Protein AF-A0A2G9QDV6-F1 (afdb_monomer_lite)

Radius of gyration: 44.21 Å; chains: 1; bounding box: 72×96×78 Å

Sequence (103 aa):
MLFFLQGVGRRVLERHGWMEGKGLGARGLGIPEALENEGQNPKCKRGFGYHGEKLSTFNSAPKKTKYFISTIYDKPKEEDTGDSLLRRMPSTSMKYCNVQMNN

Secondary structure (DSSP, 8-state):
----S-SHHHHHHHHTT--TTPPSSTTS-S-SSPPP--SPPTT--PPTT--S--------PPPPP------TTSS--GGGS-----PPPP-------------

pLDDT: mean 73.87, std 8.6, range [44.16, 85.81]

Organism: Aquarana catesbeiana (NCBI:txid8400)

Structure (mmCIF, N/CA/C/O backbone):
data_AF-A0A2G9QDV6-F1
#
_entry.id   AF-A0A2G9QDV6-F1
#
loop_
_atom_site.group_PDB
_atom_site.id
_atom_site.type_symbol
_atom_site.label_atom_id
_atom_site.label_alt_id
_atom_site.label_comp_id
_atom_site.label_asym_id
_atom_site.label_entity_id
_atom_site.label_seq_id
_atom_site.pdbx_PDB_ins_code
_atom_site.Cartn_x
_atom_site.Cartn_y
_atom_site.Cartn_z
_atom_site.occupancy
_atom_site.B_iso_or_equiv
_atom_site.auth_seq_id
_atom_site.auth_comp_id
_atom_site.auth_asym_id
_atom_site.auth_atom_id
_atom_site.pdbx_PDB_model_num
ATOM 1 N N . MET A 1 1 ? 24.042 6.174 -12.300 1.00 45.41 1 MET A N 1
ATOM 2 C CA . MET A 1 1 ? 25.202 5.249 -12.345 1.00 45.41 1 MET A CA 1
ATOM 3 C C . MET A 1 1 ? 24.674 3.913 -12.874 1.00 45.41 1 MET A C 1
ATOM 5 O O . MET A 1 1 ? 23.922 3.285 -12.155 1.00 45.41 1 MET A O 1
ATOM 9 N N . LEU A 1 2 ? 24.839 3.475 -14.126 1.00 44.16 2 LEU A N 1
ATOM 10 C CA . LEU A 1 2 ? 25.882 3.664 -15.139 1.00 44.16 2 LEU A CA 1
ATOM 11 C C . LEU A 1 2 ? 25.244 3.723 -16.550 1.00 44.16 2 LEU A C 1
ATOM 13 O O . LEU A 1 2 ? 24.764 2.710 -17.041 1.00 44.16 2 LEU A O 1
ATOM 17 N N . PHE A 1 3 ? 25.317 4.869 -17.225 1.00 47.50 3 PHE A N 1
ATOM 18 C CA . PHE A 1 3 ? 25.393 4.926 -18.693 1.00 47.50 3 PHE A CA 1
ATOM 19 C C . PHE A 1 3 ? 26.764 5.510 -19.050 1.00 47.50 3 PHE A C 1
ATOM 21 O O . PHE A 1 3 ? 26.886 6.530 -19.712 1.00 47.50 3 PHE A O 1
ATOM 28 N N . PHE A 1 4 ? 27.832 4.894 -18.538 1.00 49.47 4 PHE A N 1
ATOM 29 C CA . PHE A 1 4 ? 29.168 5.172 -19.059 1.00 49.47 4 PHE A CA 1
ATOM 30 C C . PHE A 1 4 ? 29.303 4.398 -20.374 1.00 49.47 4 PHE A C 1
ATOM 32 O O . PHE A 1 4 ? 29.452 3.175 -20.393 1.00 49.47 4 PHE A O 1
ATOM 39 N N . LEU A 1 5 ? 29.135 5.136 -21.474 1.00 58.62 5 LEU A N 1
ATOM 40 C CA . LEU A 1 5 ? 29.092 4.717 -22.877 1.00 58.62 5 LEU A CA 1
ATOM 41 C C . LEU A 1 5 ? 30.435 4.169 -23.401 1.00 58.62 5 LEU A C 1
ATOM 43 O O . LEU A 1 5 ? 30.979 4.649 -24.392 1.00 58.62 5 LEU A O 1
ATOM 47 N N . GLN A 1 6 ? 30.951 3.111 -22.776 1.00 57.94 6 GLN A N 1
ATOM 48 C CA . GLN A 1 6 ? 32.135 2.388 -23.257 1.00 57.94 6 GLN A CA 1
ATOM 49 C C . GLN A 1 6 ? 31.994 0.866 -23.090 1.00 57.94 6 GLN A C 1
ATOM 51 O O . GLN A 1 6 ? 32.963 0.146 -22.880 1.00 57.94 6 GLN A O 1
ATOM 56 N N . GLY A 1 7 ? 30.758 0.362 -23.155 1.00 68.31 7 GLY A N 1
ATOM 57 C CA . GLY A 1 7 ? 30.433 -1.056 -22.977 1.00 68.31 7 GLY A CA 1
ATOM 58 C C . GLY A 1 7 ? 29.776 -1.698 -24.201 1.00 68.31 7 GLY A C 1
ATOM 59 O O . GLY A 1 7 ? 29.363 -1.022 -25.143 1.00 68.31 7 GLY A O 1
ATOM 60 N N . VAL A 1 8 ? 29.632 -3.028 -24.154 1.00 75.25 8 VAL A N 1
ATOM 61 C CA . VAL A 1 8 ? 28.990 -3.870 -25.188 1.00 75.25 8 VAL A CA 1
ATOM 62 C C . VAL A 1 8 ? 27.617 -3.333 -25.613 1.00 75.25 8 VAL A C 1
ATOM 64 O O . VAL A 1 8 ? 27.291 -3.379 -26.796 1.00 75.25 8 VAL A O 1
ATOM 67 N N . GLY A 1 9 ? 26.849 -2.760 -24.680 1.00 79.31 9 GLY A N 1
ATOM 68 C CA . GLY A 1 9 ? 25.527 -2.192 -24.959 1.00 79.31 9 GLY A CA 1
ATOM 69 C C . GLY A 1 9 ? 25.535 -1.112 -26.046 1.00 79.31 9 GLY A C 1
ATOM 70 O O . GLY A 1 9 ? 24.693 -1.151 -26.937 1.00 79.31 9 GLY A O 1
ATOM 71 N N . ARG A 1 10 ? 26.534 -0.214 -26.049 1.00 79.81 10 ARG A N 1
ATOM 72 C CA . ARG A 1 10 ? 26.674 0.824 -27.087 1.00 79.81 10 ARG A CA 1
ATOM 73 C C . ARG A 1 10 ? 26.899 0.203 -28.467 1.00 79.81 10 ARG A C 1
ATOM 75 O O . ARG A 1 10 ? 26.202 0.543 -29.414 1.00 79.81 10 ARG A O 1
ATOM 82 N N . ARG A 1 11 ? 27.814 -0.769 -28.560 1.00 82.75 11 ARG A N 1
ATOM 83 C CA . ARG A 1 11 ? 28.133 -1.463 -29.823 1.00 82.75 11 ARG A CA 1
ATOM 84 C C . ARG A 1 11 ? 26.935 -2.231 -30.382 1.00 82.75 11 ARG A C 1
ATOM 86 O O . ARG A 1 11 ? 26.775 -2.314 -31.594 1.00 82.75 11 ARG A O 1
ATOM 93 N N . VAL A 1 12 ? 26.111 -2.821 -29.515 1.00 85.81 12 VAL A N 1
ATOM 94 C CA . VAL A 1 12 ? 24.886 -3.523 -29.932 1.00 85.81 12 VAL A CA 1
ATOM 95 C C . VAL A 1 12 ? 23.851 -2.533 -30.466 1.00 85.81 12 VAL A C 1
ATOM 97 O O . VAL A 1 12 ? 23.261 -2.787 -31.512 1.00 85.81 12 VAL A O 1
ATOM 100 N N . LEU A 1 13 ? 23.674 -1.391 -29.800 1.00 84.12 13 LEU A N 1
ATOM 101 C CA . LEU A 1 13 ? 22.757 -0.344 -30.253 1.00 84.12 13 LEU A CA 1
ATOM 102 C C . LEU A 1 13 ? 23.179 0.232 -31.613 1.00 84.12 13 LEU A C 1
ATOM 104 O O . LEU A 1 13 ? 22.354 0.303 -32.523 1.00 84.12 13 LEU A O 1
ATOM 108 N N . GLU A 1 14 ? 24.463 0.550 -31.789 1.00 85.50 14 GLU A N 1
ATOM 109 C CA . GLU A 1 14 ? 25.010 1.043 -33.063 1.00 85.50 14 GLU A CA 1
ATOM 110 C C . GLU A 1 14 ? 24.813 0.035 -34.209 1.00 85.50 14 GLU A C 1
ATOM 112 O O . GLU A 1 14 ? 24.412 0.414 -35.308 1.00 85.50 14 GLU A O 1
ATOM 117 N N . ARG A 1 15 ? 24.995 -1.271 -33.951 1.00 85.75 15 ARG A N 1
ATOM 118 C CA . ARG A 1 15 ? 24.716 -2.331 -34.942 1.00 85.75 15 ARG A CA 1
ATOM 119 C C . ARG A 1 15 ? 23.253 -2.385 -35.379 1.00 85.75 15 ARG A C 1
ATOM 121 O O . ARG A 1 15 ? 22.981 -2.754 -36.516 1.00 85.75 15 ARG A O 1
ATOM 128 N N . HIS A 1 16 ? 22.324 -2.023 -34.499 1.00 85.38 16 HIS A N 1
ATOM 129 C CA . HIS A 1 16 ? 20.896 -1.938 -34.808 1.00 85.38 16 HIS A CA 1
ATOM 130 C C . HIS A 1 16 ? 20.473 -0.565 -35.362 1.00 85.38 16 HIS A C 1
ATOM 132 O O . HIS A 1 16 ? 19.281 -0.279 -35.450 1.00 85.38 16 HIS A O 1
ATOM 138 N N . GLY A 1 17 ? 21.432 0.273 -35.774 1.00 84.38 17 GLY A N 1
ATOM 139 C CA . GLY A 1 17 ? 21.170 1.549 -36.441 1.00 84.38 17 GLY A CA 1
ATOM 140 C C . GLY A 1 17 ? 20.872 2.710 -35.493 1.00 84.38 17 GLY A C 1
ATOM 141 O O . GLY A 1 17 ? 20.421 3.766 -35.941 1.00 84.38 17 GLY A O 1
ATOM 142 N N . TRP A 1 18 ? 21.112 2.544 -34.191 1.00 84.56 18 TRP A N 1
ATOM 143 C CA . TRP A 1 18 ? 21.047 3.655 -33.247 1.00 84.56 18 TRP A CA 1
ATOM 144 C C . TRP A 1 18 ? 22.297 4.536 -33.367 1.00 84.56 18 TRP A C 1
ATOM 146 O O . TRP A 1 18 ? 23.410 4.034 -33.506 1.00 84.56 18 TRP A O 1
ATOM 156 N N . MET A 1 19 ? 22.118 5.854 -33.302 1.00 81.06 19 MET A N 1
ATOM 157 C CA . MET A 1 19 ? 23.207 6.831 -33.370 1.00 81.06 19 MET A CA 1
ATOM 158 C C . MET A 1 19 ? 23.204 7.702 -32.118 1.00 81.06 19 MET A C 1
ATOM 160 O O . MET A 1 19 ? 22.141 8.045 -31.598 1.00 81.06 19 MET A O 1
ATOM 164 N N . GLU A 1 20 ? 24.396 8.087 -31.667 1.00 74.19 20 GLU A N 1
ATOM 165 C CA . GLU A 1 20 ? 24.574 8.942 -30.494 1.00 74.19 20 GLU A CA 1
ATOM 166 C C . GLU A 1 20 ? 23.823 10.274 -30.668 1.00 74.19 20 GLU A C 1
ATOM 168 O O . GLU A 1 20 ? 23.850 10.889 -31.735 1.00 74.19 20 GLU A O 1
ATOM 173 N N . GLY A 1 21 ? 23.082 10.683 -29.636 1.00 75.75 21 GLY A N 1
ATOM 174 C CA . GLY A 1 21 ? 22.238 11.883 -29.659 1.00 75.75 21 GLY A CA 1
ATOM 175 C C . GLY A 1 21 ? 20.846 11.709 -30.286 1.00 75.75 21 GLY A C 1
ATOM 176 O O . GLY A 1 21 ? 20.032 12.624 -30.172 1.00 75.75 21 GLY A O 1
ATOM 177 N N . LYS A 1 22 ? 20.518 10.559 -30.899 1.00 78.44 22 LYS A N 1
ATOM 178 C CA . LYS A 1 22 ? 19.146 10.261 -31.352 1.00 78.44 22 LYS A CA 1
ATOM 179 C C . LYS A 1 22 ? 18.369 9.445 -30.322 1.00 78.44 22 LYS A C 1
ATOM 181 O O . LYS A 1 22 ? 18.857 8.451 -29.787 1.00 78.44 22 LYS A O 1
ATOM 186 N N . GLY A 1 23 ? 17.116 9.830 -30.099 1.00 78.62 23 GLY A N 1
ATOM 187 C CA . GLY A 1 23 ? 16.165 9.041 -29.328 1.00 78.62 23 GLY A CA 1
ATOM 188 C C . GLY A 1 23 ? 15.831 7.708 -29.996 1.00 78.62 23 GLY A C 1
ATOM 189 O O . GLY A 1 23 ? 15.936 7.559 -31.214 1.00 78.62 23 GLY A O 1
ATOM 190 N N . LEU A 1 24 ? 15.386 6.732 -29.207 1.00 79.81 24 LEU A N 1
ATOM 191 C CA . LEU A 1 24 ? 14.851 5.471 -29.730 1.00 79.81 24 LEU A CA 1
ATOM 192 C C . LEU A 1 24 ? 13.431 5.658 -30.308 1.00 79.81 24 LEU A C 1
ATOM 194 O O . LEU A 1 24 ? 12.715 6.597 -29.955 1.00 79.81 24 LEU A O 1
ATOM 198 N N . GLY A 1 25 ? 13.014 4.741 -31.187 1.00 79.62 25 GLY A N 1
ATOM 199 C CA . GLY A 1 25 ? 11.678 4.708 -31.798 1.00 79.62 25 GLY A CA 1
ATOM 200 C C . GLY A 1 25 ? 11.649 5.120 -33.275 1.00 79.62 25 GLY A C 1
ATOM 201 O O . GLY A 1 25 ? 12.596 5.699 -33.798 1.00 79.62 25 GLY A O 1
ATOM 202 N N . ALA A 1 26 ? 10.534 4.837 -33.956 1.00 73.88 26 ALA A N 1
ATOM 203 C CA . ALA A 1 26 ? 10.417 4.949 -35.418 1.00 73.88 26 ALA A CA 1
ATOM 204 C C . ALA A 1 26 ? 10.699 6.354 -35.988 1.00 73.88 26 ALA A C 1
ATOM 206 O O . ALA A 1 26 ? 11.123 6.481 -37.132 1.00 73.88 26 ALA A O 1
ATOM 207 N N . ARG A 1 27 ? 10.467 7.412 -35.200 1.00 77.62 27 ARG A N 1
ATOM 208 C CA . ARG A 1 27 ? 10.726 8.813 -35.585 1.00 77.62 27 ARG A CA 1
ATOM 209 C C . ARG A 1 27 ? 11.921 9.439 -34.858 1.00 77.62 27 ARG A C 1
ATOM 211 O O . ARG A 1 27 ? 12.174 10.622 -35.036 1.00 77.62 27 ARG A O 1
ATOM 218 N N . GLY A 1 28 ? 12.623 8.678 -34.015 1.00 70.44 28 GLY A N 1
ATOM 219 C CA . GLY A 1 28 ? 13.731 9.192 -33.203 1.00 70.44 28 GLY A CA 1
ATOM 220 C C . GLY A 1 28 ? 13.332 10.241 -32.155 1.00 70.44 28 GLY A C 1
ATOM 221 O O . GLY A 1 28 ? 14.185 11.002 -31.713 1.00 70.44 28 GLY A O 1
ATOM 222 N N . LEU A 1 29 ? 12.047 10.294 -31.776 1.00 77.81 29 LEU A N 1
ATOM 223 C CA . LEU A 1 29 ? 11.476 11.267 -30.829 1.00 77.81 29 LEU A CA 1
ATOM 224 C C . LEU A 1 29 ? 11.599 10.836 -29.355 1.00 77.81 29 LEU A C 1
ATOM 226 O O . LEU A 1 29 ? 11.073 11.513 -28.476 1.00 77.81 29 LEU A O 1
ATOM 230 N N . GLY A 1 30 ? 12.225 9.690 -29.072 1.00 79.44 30 GLY A N 1
ATOM 231 C CA . GLY A 1 30 ? 12.492 9.263 -27.699 1.00 79.44 30 GLY A CA 1
ATOM 232 C C . GLY A 1 30 ? 13.469 10.201 -26.986 1.00 79.44 30 GLY A C 1
ATOM 233 O O . GLY A 1 30 ? 14.234 10.919 -27.625 1.00 79.44 30 GLY A O 1
ATOM 234 N N . ILE A 1 31 ? 13.472 10.173 -25.655 1.00 78.38 31 ILE A N 1
ATOM 235 C CA . ILE A 1 31 ? 14.409 10.962 -24.846 1.00 78.38 31 ILE A CA 1
ATOM 236 C C . ILE A 1 31 ? 15.822 10.374 -25.056 1.00 78.38 31 ILE A C 1
ATOM 238 O O . ILE A 1 31 ? 16.013 9.185 -24.787 1.00 78.38 31 ILE A O 1
ATOM 242 N N . PRO A 1 32 ? 16.789 11.144 -25.595 1.00 74.50 32 PRO A N 1
ATOM 243 C CA . PRO A 1 32 ? 18.133 10.641 -25.894 1.00 74.50 32 PRO A CA 1
ATOM 244 C C . PRO A 1 32 ? 19.020 10.556 -24.646 1.00 74.50 32 PRO A C 1
ATOM 246 O O . PRO A 1 32 ? 20.002 9.817 -24.633 1.00 74.50 32 PRO A O 1
ATOM 249 N N . GLU A 1 33 ? 18.672 11.308 -23.606 1.00 77.00 33 GLU A N 1
ATOM 250 C CA . GLU A 1 33 ? 19.379 11.350 -22.335 1.00 77.00 33 GLU A CA 1
ATOM 251 C C . GLU A 1 33 ? 18.676 10.467 -21.301 1.00 77.00 33 GLU A C 1
ATOM 253 O O . GLU A 1 33 ? 17.447 10.386 -21.246 1.00 77.00 33 GLU A O 1
ATOM 258 N N . ALA A 1 34 ? 19.456 9.769 -20.480 1.00 72.81 34 ALA A N 1
ATOM 259 C CA . ALA A 1 34 ? 18.887 9.018 -19.374 1.00 72.81 34 ALA A CA 1
ATOM 260 C C . ALA A 1 34 ? 18.261 10.002 -18.379 1.00 72.81 34 ALA A C 1
ATOM 262 O O . ALA A 1 34 ? 18.934 10.935 -17.947 1.00 72.81 34 ALA A O 1
ATOM 263 N N . LEU A 1 35 ? 17.003 9.773 -17.986 1.00 81.31 35 LEU A N 1
ATOM 264 C CA . LEU A 1 35 ? 16.422 10.545 -16.893 1.00 81.31 35 LEU A CA 1
ATOM 265 C C . LEU A 1 35 ? 17.300 10.401 -15.650 1.00 81.31 35 LEU A C 1
ATOM 267 O O . LEU A 1 35 ? 17.786 9.308 -15.326 1.00 81.31 35 LEU A O 1
ATOM 271 N N . GLU A 1 36 ? 17.476 11.515 -14.950 1.00 74.56 36 GLU A N 1
ATOM 272 C CA . GLU A 1 36 ? 18.146 11.514 -13.665 1.00 74.56 36 GLU A CA 1
ATOM 273 C C . GLU A 1 36 ? 17.400 10.597 -12.692 1.00 74.56 36 GLU A C 1
ATOM 275 O O . GLU A 1 36 ? 16.190 10.370 -12.786 1.00 74.56 36 GLU A O 1
ATOM 280 N N . ASN A 1 37 ? 18.147 9.991 -11.770 1.00 69.81 37 ASN A N 1
ATOM 281 C CA . ASN A 1 37 ? 17.572 9.080 -10.794 1.00 69.81 37 ASN A CA 1
ATOM 282 C C . ASN A 1 37 ? 16.800 9.887 -9.739 1.00 69.81 37 ASN A C 1
ATOM 284 O O . ASN A 1 37 ? 17.294 10.114 -8.642 1.00 69.81 37 ASN A O 1
ATOM 288 N N . GLU A 1 38 ? 15.575 10.291 -10.068 1.00 69.81 38 GLU A N 1
ATOM 289 C CA . GLU A 1 38 ? 14.611 10.840 -9.103 1.00 69.81 38 GLU A CA 1
ATOM 290 C C . GLU A 1 38 ? 13.932 9.735 -8.271 1.00 69.81 38 GLU A C 1
ATOM 292 O O . GLU A 1 38 ? 12.992 9.967 -7.510 1.00 69.81 38 GLU A O 1
ATOM 297 N N . GLY A 1 39 ? 14.401 8.494 -8.417 1.00 72.50 39 GLY A N 1
ATOM 298 C CA . GLY A 1 39 ? 13.895 7.347 -7.689 1.00 72.50 39 GLY A CA 1
ATOM 299 C C . GLY A 1 39 ? 14.273 7.395 -6.212 1.00 72.50 39 GLY A C 1
ATOM 300 O O . GLY A 1 39 ? 15.372 7.783 -5.815 1.00 72.50 39 GLY A O 1
ATOM 301 N N . GLN A 1 40 ? 13.366 6.918 -5.365 1.00 75.56 40 GLN A N 1
ATOM 302 C CA . GLN A 1 40 ? 13.675 6.716 -3.960 1.00 75.56 40 GLN A CA 1
ATOM 303 C C . GLN A 1 40 ? 14.697 5.581 -3.801 1.00 75.56 40 GLN A C 1
ATOM 305 O O . GLN A 1 40 ? 14.480 4.460 -4.262 1.00 75.56 40 GLN A O 1
ATOM 310 N N . ASN A 1 41 ? 15.809 5.857 -3.113 1.00 76.38 41 ASN A N 1
ATOM 311 C CA . ASN A 1 41 ? 16.822 4.847 -2.811 1.00 76.38 41 ASN A CA 1
ATOM 312 C C . ASN A 1 41 ? 16.178 3.662 -2.055 1.00 76.38 41 ASN A C 1
ATOM 314 O O . ASN A 1 41 ? 15.436 3.912 -1.105 1.00 76.38 41 ASN A O 1
ATOM 318 N N . PRO A 1 42 ? 16.492 2.391 -2.376 1.00 74.69 42 PRO A N 1
ATOM 319 C CA . PRO A 1 42 ? 15.954 1.226 -1.662 1.00 74.69 42 PRO A CA 1
ATOM 320 C C . PRO A 1 42 ? 16.164 1.250 -0.138 1.00 74.69 42 PRO A C 1
ATOM 322 O O . PRO A 1 42 ? 15.412 0.632 0.612 1.00 74.69 42 PRO A O 1
ATOM 325 N N . LYS A 1 43 ? 17.190 1.966 0.342 1.00 77.12 43 LYS A N 1
ATOM 326 C CA . LYS A 1 43 ? 17.456 2.158 1.777 1.00 77.12 43 LYS A CA 1
ATOM 327 C C . LYS A 1 43 ? 16.609 3.268 2.406 1.00 77.12 43 LYS A C 1
ATOM 329 O O . LYS A 1 43 ? 16.461 3.310 3.626 1.00 77.12 43 LYS A O 1
ATOM 334 N N . CYS A 1 44 ? 16.038 4.160 1.603 1.00 74.62 44 CYS A N 1
ATOM 335 C CA . CYS A 1 44 ? 15.075 5.144 2.066 1.00 74.62 44 CYS A CA 1
ATOM 336 C C . CYS A 1 44 ? 13.714 4.455 2.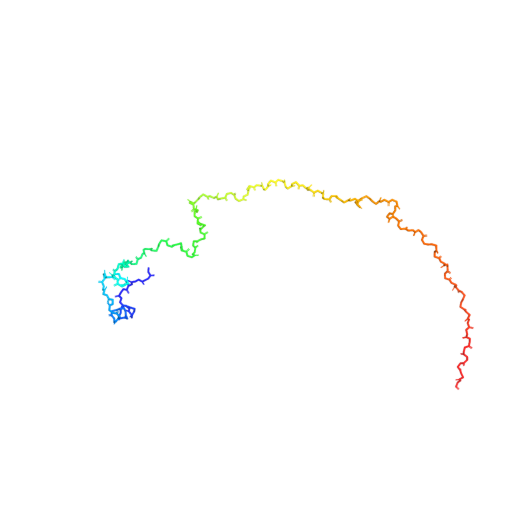203 1.00 74.62 44 CYS A C 1
ATOM 338 O O . CYS A 1 44 ? 13.107 4.072 1.213 1.00 74.62 44 CYS A O 1
ATOM 340 N N . LYS A 1 45 ? 13.210 4.325 3.434 1.00 74.81 45 LYS A N 1
ATOM 341 C CA . LYS A 1 45 ? 11.847 3.838 3.737 1.00 74.81 45 LYS A CA 1
ATOM 342 C C . LYS A 1 45 ? 10.830 4.981 3.835 1.00 74.81 45 LYS A C 1
ATOM 344 O O . LYS A 1 45 ? 9.866 4.906 4.590 1.00 74.81 45 LYS 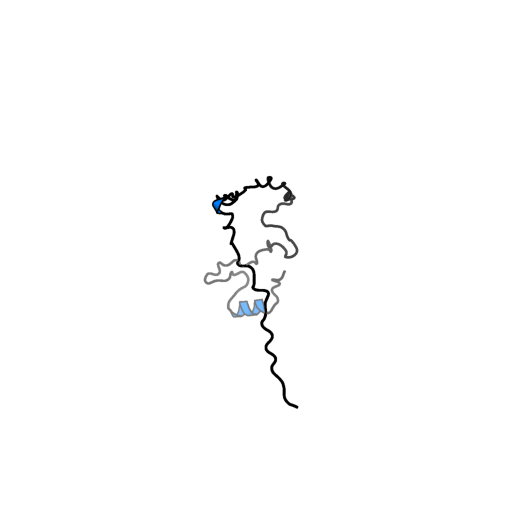A O 1
ATOM 349 N N . ARG A 1 46 ? 11.102 6.088 3.144 1.00 77.44 46 ARG A N 1
ATOM 350 C CA . ARG A 1 46 ? 10.234 7.262 3.146 1.00 77.44 46 ARG A CA 1
ATOM 351 C C . ARG A 1 46 ? 8.914 6.882 2.467 1.00 77.44 46 ARG A C 1
ATOM 353 O O . ARG A 1 46 ? 8.925 6.284 1.400 1.00 77.44 46 ARG A O 1
ATOM 360 N N . GLY A 1 47 ? 7.777 7.153 3.096 1.00 71.69 47 GLY A N 1
ATOM 361 C CA . GLY A 1 47 ? 6.496 6.998 2.407 1.00 71.69 47 GLY A CA 1
ATOM 362 C C . GLY A 1 47 ? 6.384 8.017 1.271 1.00 71.69 47 GLY A C 1
ATOM 363 O O . GLY A 1 47 ? 6.951 9.109 1.368 1.00 71.69 47 GLY A O 1
ATOM 364 N N . PHE A 1 48 ? 5.641 7.686 0.215 1.00 69.56 48 PHE A N 1
ATOM 365 C CA . PHE A 1 48 ? 5.253 8.677 -0.789 1.00 69.56 48 PHE A CA 1
ATOM 366 C C . PHE A 1 48 ? 4.526 9.846 -0.096 1.00 69.56 48 PHE A C 1
ATOM 368 O O . PHE A 1 48 ? 3.662 9.611 0.748 1.00 69.56 48 PHE A O 1
ATOM 375 N N . GLY A 1 49 ? 4.913 11.092 -0.391 1.00 71.81 49 GLY A N 1
ATOM 376 C CA . GLY A 1 49 ? 4.337 12.289 0.243 1.00 71.81 49 GLY A CA 1
ATOM 377 C C . GLY A 1 49 ? 4.827 12.608 1.667 1.00 71.81 49 GLY A C 1
ATOM 378 O O . GLY A 1 49 ? 4.297 13.512 2.304 1.00 71.81 49 GLY A O 1
ATOM 379 N N . TYR A 1 50 ? 5.835 11.904 2.200 1.00 75.12 50 TYR A N 1
ATOM 380 C CA . TYR A 1 50 ? 6.425 12.257 3.498 1.00 75.12 50 TYR A CA 1
ATOM 381 C C . TYR A 1 50 ? 7.455 13.387 3.352 1.00 75.12 50 TYR A C 1
ATOM 383 O O . TYR A 1 50 ? 8.544 13.181 2.814 1.00 75.12 50 TYR A O 1
ATOM 391 N N . HIS A 1 51 ? 7.142 14.564 3.894 1.00 76.25 51 HIS A N 1
ATOM 392 C CA . HIS A 1 51 ? 7.990 15.763 3.816 1.00 76.25 51 HIS A CA 1
ATOM 393 C C . HIS A 1 51 ? 8.853 16.016 5.066 1.00 76.25 51 HIS A C 1
ATOM 395 O O . HIS A 1 51 ? 9.443 17.083 5.198 1.00 76.25 51 HIS A O 1
ATOM 401 N N . GLY A 1 52 ? 8.971 15.042 5.976 1.00 74.81 52 GLY A N 1
ATOM 402 C CA . GLY A 1 52 ? 9.791 15.177 7.190 1.00 74.81 52 GLY A CA 1
ATOM 403 C C . GLY A 1 52 ? 9.005 15.432 8.475 1.00 74.81 52 GLY A C 1
ATOM 404 O O . GLY A 1 52 ? 9.597 15.400 9.550 1.00 74.81 52 GLY A O 1
ATOM 405 N N . GLU A 1 53 ? 7.689 15.619 8.396 1.00 76.38 53 GLU A N 1
ATOM 406 C CA . GLU A 1 53 ? 6.839 15.750 9.577 1.00 76.38 53 GLU A CA 1
ATOM 407 C C . GLU A 1 53 ? 6.511 14.373 10.168 1.00 76.38 53 GLU A C 1
ATOM 409 O O . GLU A 1 53 ? 6.009 13.484 9.479 1.00 76.38 53 GLU A O 1
ATOM 414 N N . LYS A 1 54 ? 6.797 14.181 11.460 1.00 72.56 54 LYS A N 1
ATOM 415 C CA . LYS A 1 54 ? 6.508 12.929 12.163 1.00 72.56 54 LYS A CA 1
ATOM 416 C C . LYS A 1 54 ? 4.994 12.712 12.215 1.00 72.56 54 LYS A C 1
ATOM 418 O O . LYS A 1 54 ? 4.304 13.356 12.998 1.00 72.56 54 LYS A O 1
ATOM 423 N N . LEU A 1 55 ? 4.494 11.754 11.435 1.00 70.12 55 LEU A N 1
ATOM 424 C CA . LEU A 1 55 ? 3.102 11.313 11.510 1.00 70.12 55 LEU A CA 1
ATOM 425 C C . LEU A 1 55 ? 2.818 10.791 12.927 1.00 70.12 55 LEU A C 1
ATOM 427 O O . LEU A 1 55 ? 3.375 9.774 13.349 1.00 70.12 55 LEU A O 1
ATOM 431 N N . SER A 1 56 ? 1.972 11.499 13.677 1.00 73.00 56 SER A N 1
ATOM 432 C CA . SER A 1 56 ? 1.470 11.027 14.968 1.00 73.00 56 SER A CA 1
ATOM 433 C C . SER A 1 56 ? 0.533 9.843 14.730 1.00 73.00 56 SER A C 1
ATOM 435 O O . SER A 1 56 ? -0.654 10.003 14.460 1.00 73.00 56 SER A O 1
ATOM 437 N N . THR A 1 57 ? 1.074 8.628 14.801 1.00 66.44 57 THR A N 1
ATOM 438 C CA . THR A 1 57 ? 0.292 7.385 14.707 1.00 66.44 57 THR A CA 1
ATOM 439 C C . THR A 1 57 ? -0.500 7.089 15.982 1.00 66.44 57 THR A C 1
ATOM 441 O O . THR A 1 57 ? -1.384 6.238 15.969 1.00 66.44 57 THR A O 1
ATOM 444 N N . PHE A 1 58 ? -0.211 7.797 17.079 1.00 67.06 58 PHE A N 1
ATOM 445 C CA . PHE A 1 58 ? -0.793 7.577 18.405 1.00 67.06 58 PHE A CA 1
ATOM 446 C C . PHE A 1 58 ? -1.931 8.542 18.733 1.00 67.06 58 PHE A C 1
ATOM 448 O O . PHE A 1 58 ? -2.109 8.932 19.888 1.00 67.06 58 PHE A O 1
ATOM 455 N N . ASN A 1 59 ? -2.749 8.907 17.748 1.00 65.88 59 ASN A N 1
ATOM 456 C CA . ASN A 1 59 ? -4.072 9.404 18.093 1.00 65.88 59 ASN A CA 1
ATOM 457 C C . ASN A 1 59 ? -4.798 8.232 18.759 1.00 65.88 59 ASN A C 1
ATOM 459 O O . ASN A 1 59 ? -5.085 7.235 18.096 1.00 65.88 59 ASN A O 1
ATOM 463 N N . SER A 1 60 ? -4.999 8.313 20.082 1.00 67.06 60 SER A N 1
ATOM 464 C CA . SER A 1 60 ? -5.776 7.332 20.842 1.00 67.06 60 SER A CA 1
ATOM 465 C C . SER A 1 60 ? -7.030 7.028 20.041 1.00 67.06 60 SER A C 1
ATOM 467 O O . SER A 1 60 ? -7.852 7.923 19.836 1.00 67.06 60 SER A O 1
ATOM 469 N N . ALA A 1 61 ? -7.154 5.786 19.565 1.00 70.62 61 ALA A N 1
ATOM 470 C CA . ALA A 1 61 ? -8.338 5.370 18.839 1.00 70.62 61 ALA A CA 1
ATOM 471 C C .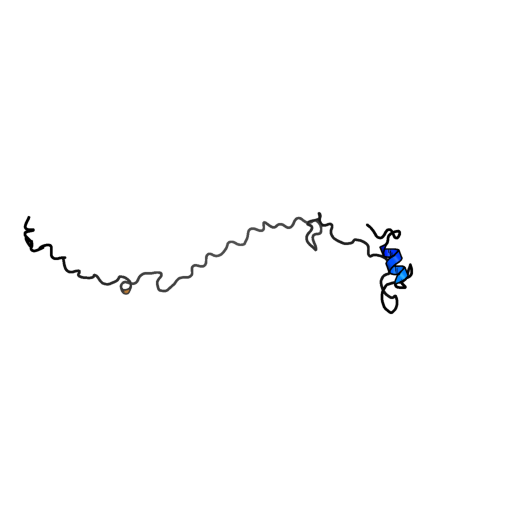 ALA A 1 61 ? -9.569 5.772 19.671 1.00 70.62 61 ALA A C 1
ATOM 473 O O . ALA A 1 61 ? -9.537 5.625 20.903 1.00 70.62 61 ALA A O 1
ATOM 474 N N . PRO A 1 62 ? -10.627 6.319 19.046 1.00 74.00 62 PRO A N 1
ATOM 475 C CA . PRO A 1 62 ? -11.839 6.646 19.776 1.00 74.00 62 PRO A CA 1
ATOM 476 C C . PRO A 1 62 ? -12.293 5.398 20.536 1.00 74.00 62 PRO A C 1
ATOM 478 O O . PRO A 1 62 ? -12.230 4.283 20.006 1.00 74.00 62 PRO A O 1
ATOM 481 N N . LYS A 1 63 ? -12.680 5.573 21.808 1.00 75.88 63 LYS A N 1
ATOM 482 C CA . LYS A 1 63 ? -13.116 4.467 22.668 1.00 75.88 63 LYS A CA 1
ATOM 483 C C . LYS A 1 63 ? -14.179 3.671 21.914 1.00 75.88 63 LYS A C 1
ATOM 485 O O . LYS A 1 63 ? -15.232 4.215 21.590 1.00 75.88 63 LYS A O 1
ATOM 490 N N . LYS A 1 64 ? -13.889 2.401 21.614 1.00 75.25 64 LYS A N 1
ATOM 491 C CA . LYS A 1 64 ? -14.844 1.522 20.936 1.00 75.25 64 LYS A CA 1
ATOM 492 C C . LYS A 1 64 ? -16.087 1.420 21.816 1.00 75.25 64 LYS A C 1
ATOM 494 O O . LYS A 1 64 ? -16.000 0.975 22.961 1.00 75.25 64 LYS A O 1
ATOM 499 N N . THR A 1 65 ? -17.226 1.848 21.293 1.00 77.38 65 THR A N 1
ATOM 500 C CA . THR A 1 65 ? -18.532 1.605 21.899 1.00 77.38 65 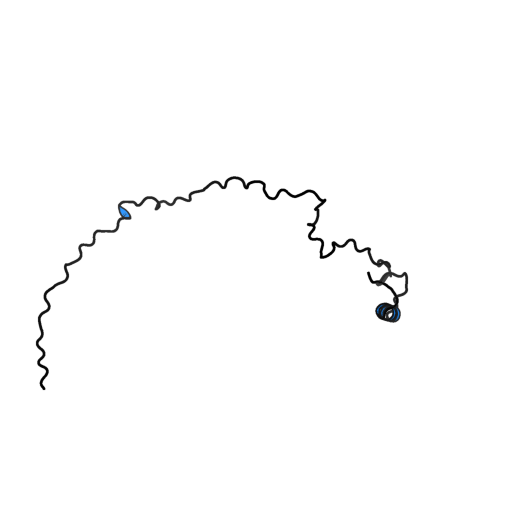THR A CA 1
ATOM 501 C C . THR A 1 65 ? -18.740 0.093 21.970 1.00 77.38 65 THR A C 1
ATOM 503 O O . THR A 1 65 ? -18.647 -0.618 20.969 1.00 77.38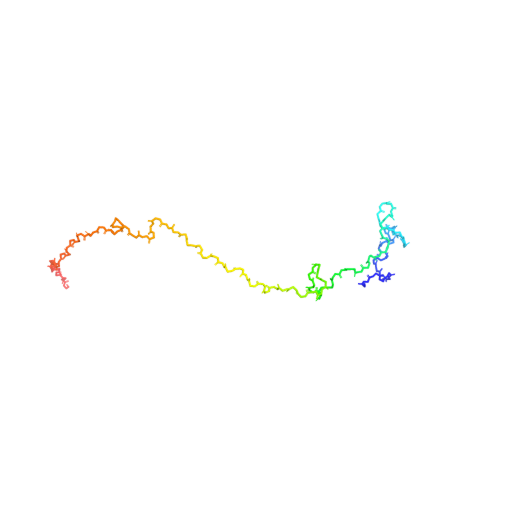 65 THR A O 1
ATOM 506 N N . LYS A 1 66 ? -18.940 -0.433 23.181 1.00 79.81 66 LYS A N 1
ATOM 507 C CA . LYS A 1 66 ? -19.206 -1.857 23.388 1.00 79.81 66 LYS A CA 1
ATOM 508 C C . LYS A 1 66 ? -20.667 -2.117 23.029 1.00 79.81 66 LYS A C 1
ATOM 510 O O . LYS A 1 66 ? -21.545 -1.933 23.865 1.00 79.81 66 LYS A O 1
ATOM 515 N N . TYR A 1 67 ? -20.929 -2.496 21.783 1.00 79.12 67 TYR A N 1
ATOM 516 C CA . TYR A 1 67 ? -22.253 -2.956 21.372 1.00 79.12 67 TYR A CA 1
ATOM 517 C C . TYR A 1 67 ? -22.465 -4.382 21.883 1.00 79.12 67 TYR A C 1
ATOM 519 O O . TYR A 1 67 ? -21.666 -5.273 21.596 1.00 79.12 67 TYR A O 1
ATOM 527 N N . PHE A 1 68 ? -23.520 -4.586 22.670 1.00 81.50 68 PHE A N 1
ATOM 528 C CA . PHE A 1 68 ? -23.964 -5.910 23.091 1.00 81.50 68 PHE A CA 1
ATOM 529 C C . PHE A 1 68 ? -25.108 -6.332 22.168 1.00 81.50 68 PHE A C 1
ATOM 531 O O . PHE A 1 68 ? -26.163 -5.699 22.161 1.00 81.50 68 PHE A O 1
ATOM 538 N N . ILE A 1 69 ? -24.873 -7.352 21.345 1.00 82.44 69 ILE A N 1
ATOM 539 C CA . ILE A 1 69 ? -25.924 -7.955 20.525 1.00 82.44 69 ILE A CA 1
ATOM 540 C C . ILE A 1 69 ? -26.691 -8.883 21.457 1.00 82.44 69 ILE A C 1
ATOM 542 O O . ILE A 1 69 ? -26.155 -9.916 21.846 1.00 82.44 69 ILE A O 1
ATOM 546 N N . SER A 1 70 ? -27.903 -8.477 21.838 1.00 83.62 70 SER A N 1
ATOM 547 C CA . SER A 1 70 ? -28.778 -9.326 22.644 1.00 83.62 70 SER A CA 1
ATOM 548 C C . SER A 1 70 ? -29.671 -10.185 21.765 1.00 83.62 70 SER A C 1
ATOM 550 O O . SER A 1 70 ? -30.122 -9.741 20.705 1.00 83.62 70 SER A O 1
ATOM 552 N N . THR A 1 71 ? -29.930 -11.410 22.204 1.00 83.06 71 THR A N 1
ATOM 553 C CA . THR A 1 71 ? -30.925 -12.291 21.589 1.00 83.06 71 THR A CA 1
ATOM 554 C C . THR A 1 71 ? -32.105 -12.503 22.531 1.00 83.06 71 THR A C 1
ATOM 556 O O . THR A 1 71 ? -32.002 -12.314 23.742 1.00 83.06 71 THR A O 1
ATOM 559 N N . ILE A 1 72 ? -33.244 -12.940 21.986 1.00 81.38 72 ILE A N 1
ATOM 560 C CA . ILE A 1 72 ? -34.428 -13.310 22.782 1.00 81.38 72 ILE A CA 1
ATOM 561 C C . ILE A 1 72 ? -34.175 -14.485 23.749 1.00 81.38 72 ILE A C 1
ATOM 563 O O . ILE A 1 72 ? -35.032 -14.754 24.585 1.00 81.38 72 ILE A O 1
ATOM 567 N N . TYR A 1 73 ? -33.017 -15.147 23.640 1.00 80.25 73 TYR A N 1
ATOM 568 C CA . TYR A 1 73 ? -32.587 -16.284 24.455 1.00 80.25 73 TYR A CA 1
ATOM 569 C C . TYR A 1 73 ? -31.551 -15.910 25.527 1.00 80.25 73 TYR A C 1
ATOM 571 O O . TYR A 1 73 ? -31.138 -16.765 26.303 1.00 80.25 73 TYR A O 1
ATOM 579 N N . ASP A 1 74 ? -31.126 -14.643 25.613 1.00 83.56 74 ASP A N 1
ATOM 580 C CA . ASP A 1 74 ? -30.152 -14.211 26.630 1.00 83.56 74 ASP A CA 1
ATOM 581 C C . ASP A 1 74 ? -30.713 -14.308 28.060 1.00 83.56 74 ASP A C 1
ATOM 583 O O . ASP A 1 74 ? -29.960 -14.311 29.036 1.00 83.56 74 ASP A O 1
ATOM 587 N N . LYS A 1 75 ? -32.043 -14.362 28.193 1.00 83.69 75 LYS A N 1
ATOM 588 C CA . LYS A 1 75 ? -32.753 -14.602 29.448 1.00 83.69 75 LYS A CA 1
ATOM 589 C C . LYS A 1 75 ? -33.495 -15.933 29.317 1.00 83.69 75 LYS A C 1
ATOM 591 O O . LYS A 1 75 ? -34.459 -15.963 28.551 1.00 83.69 75 LYS A O 1
ATOM 596 N N . PRO A 1 76 ? -33.078 -16.993 30.033 1.00 80.50 76 PRO A N 1
ATOM 597 C CA . PRO A 1 76 ? -33.758 -18.277 29.954 1.00 80.50 76 PRO A CA 1
ATOM 598 C C . PRO A 1 76 ? -35.194 -18.112 30.446 1.00 80.50 76 PRO A C 1
ATOM 600 O O . PRO A 1 76 ? -35.437 -17.550 31.519 1.00 80.50 76 PRO A O 1
ATOM 603 N N . LYS A 1 77 ? -36.143 -18.558 29.630 1.00 81.88 77 LYS A N 1
ATOM 604 C CA . LYS A 1 77 ? -37.550 -18.664 30.007 1.00 81.88 77 LYS A CA 1
ATOM 605 C C . LYS A 1 77 ? -37.764 -19.966 30.765 1.00 81.88 77 LYS A C 1
ATOM 607 O O . LYS A 1 77 ? -36.985 -20.905 30.636 1.00 81.88 77 LYS A O 1
ATOM 612 N N . GLU A 1 78 ? -38.856 -20.047 31.514 1.00 77.69 78 GLU A N 1
ATOM 613 C CA . GLU A 1 78 ? -39.233 -21.283 32.213 1.00 77.69 78 GLU A CA 1
ATOM 614 C C . GLU A 1 78 ? -39.408 -22.469 31.242 1.00 77.69 78 GLU A C 1
ATOM 616 O O . GLU A 1 78 ? -39.128 -23.606 31.606 1.00 77.69 78 GLU A O 1
ATOM 621 N N . GLU A 1 79 ? -39.766 -22.193 29.985 1.00 77.31 79 GLU A N 1
ATOM 622 C CA . GLU A 1 79 ? -39.879 -23.168 28.888 1.00 77.31 79 GLU A CA 1
ATOM 623 C C . GLU A 1 79 ? -38.522 -23.705 28.389 1.00 77.31 79 GLU A C 1
ATOM 625 O O . GLU A 1 79 ? -38.469 -24.785 27.806 1.00 77.31 79 GLU A O 1
ATOM 630 N N . ASP A 1 80 ? -37.421 -22.975 28.615 1.00 75.56 80 ASP A N 1
ATOM 631 C CA . ASP A 1 80 ? -36.065 -23.407 28.237 1.00 75.56 80 ASP A CA 1
ATOM 632 C C . ASP A 1 80 ? -35.481 -24.399 29.260 1.00 75.56 80 ASP A C 1
ATOM 634 O O . ASP A 1 80 ? -34.532 -25.139 28.977 1.00 75.56 80 ASP A O 1
ATOM 638 N N . THR A 1 81 ? -36.043 -24.421 30.472 1.00 74.75 81 THR A N 1
ATOM 639 C CA . THR A 1 81 ? -35.745 -25.422 31.497 1.00 74.75 81 THR A CA 1
ATOM 640 C C . THR A 1 81 ? -36.428 -26.730 31.110 1.00 74.75 81 THR A C 1
ATOM 642 O O . THR A 1 81 ? -37.621 -26.905 31.325 1.00 74.75 81 THR A O 1
ATOM 645 N N . GLY A 1 82 ? -35.665 -27.643 30.503 1.00 77.25 82 GLY A N 1
ATOM 646 C CA . GLY A 1 82 ? -36.177 -28.938 30.051 1.00 77.25 82 GLY A CA 1
ATOM 647 C C . GLY A 1 82 ? -36.903 -29.739 31.142 1.00 77.25 82 GLY A C 1
ATOM 648 O O . GLY A 1 82 ? -36.646 -29.583 32.336 1.00 77.25 82 GLY A O 1
ATOM 649 N N . ASP A 1 83 ? -37.793 -30.631 30.709 1.00 78.88 83 ASP A N 1
ATOM 650 C CA . ASP A 1 83 ? -38.684 -31.385 31.591 1.00 78.88 83 ASP A CA 1
ATOM 651 C C . ASP A 1 83 ? -37.943 -32.248 32.626 1.00 78.88 83 ASP A C 1
ATOM 653 O O . ASP A 1 83 ? -36.937 -32.907 32.331 1.00 78.88 83 ASP A O 1
ATOM 657 N N . SER A 1 84 ? -38.495 -32.340 33.843 1.00 78.19 84 SER A N 1
ATOM 658 C CA . SER A 1 84 ? -37.998 -33.291 34.840 1.00 78.19 84 SER A CA 1
ATOM 659 C C . SER A 1 84 ? -38.333 -34.721 34.399 1.00 78.19 84 SER A C 1
ATOM 661 O O . SER A 1 84 ? -39.475 -35.176 34.509 1.00 78.19 84 SER A O 1
ATOM 663 N N . LEU A 1 85 ? -37.343 -35.455 33.896 1.00 78.00 85 LEU A N 1
ATOM 664 C CA . LEU A 1 85 ? -37.537 -36.844 33.483 1.00 78.00 85 LEU A CA 1
ATOM 665 C C . LEU A 1 85 ? -37.679 -37.755 34.712 1.00 78.00 85 LEU A C 1
ATOM 667 O O . LEU A 1 85 ? -36.726 -37.952 35.469 1.00 78.00 85 LEU A O 1
ATOM 671 N N . LEU A 1 86 ? -38.849 -38.378 34.883 1.00 79.19 86 LEU A N 1
ATOM 672 C CA . LEU A 1 86 ? -39.060 -39.434 35.878 1.00 79.19 86 LEU A CA 1
ATOM 673 C C . LEU A 1 86 ? -38.353 -40.717 35.419 1.00 79.19 86 LEU A C 1
ATOM 675 O O . LEU A 1 86 ? -38.911 -41.553 34.706 1.00 79.19 86 LEU A O 1
ATOM 679 N N . ARG A 1 87 ? -37.081 -40.867 35.794 1.00 74.69 87 ARG A N 1
ATOM 680 C CA . ARG A 1 87 ? -36.280 -42.040 35.430 1.00 74.69 87 ARG A CA 1
ATOM 681 C C . ARG A 1 87 ? -36.676 -43.237 36.297 1.00 74.69 87 ARG A C 1
ATOM 683 O O . ARG A 1 87 ? -36.669 -43.160 37.523 1.00 74.69 87 ARG A O 1
ATOM 690 N N . ARG A 1 88 ? -36.981 -44.374 35.665 1.00 75.94 88 ARG A N 1
ATOM 691 C CA . ARG A 1 88 ? -37.213 -45.643 36.372 1.00 75.94 88 ARG A CA 1
ATOM 692 C C . ARG A 1 88 ? -35.945 -46.053 37.130 1.00 75.94 88 ARG A C 1
ATOM 694 O O . ARG A 1 88 ? -34.861 -46.061 36.547 1.00 75.94 88 ARG A O 1
ATOM 701 N N . MET A 1 89 ? -36.090 -46.437 38.398 1.00 75.69 89 MET A N 1
ATOM 702 C CA . MET A 1 89 ? -34.990 -47.011 39.179 1.00 75.69 89 MET A CA 1
ATOM 703 C C . MET A 1 89 ? -34.482 -48.297 38.506 1.00 75.69 89 MET A C 1
ATOM 705 O O . MET A 1 89 ? -35.302 -49.153 38.152 1.00 75.69 89 MET A O 1
ATOM 709 N N . PRO A 1 90 ? -33.161 -48.458 38.308 1.00 74.00 90 PRO A N 1
ATOM 710 C CA . PRO A 1 90 ? -32.616 -49.688 37.750 1.00 74.00 90 PRO A CA 1
ATOM 711 C C . PRO A 1 90 ? -32.923 -50.860 38.691 1.00 74.00 90 PRO A C 1
ATOM 713 O O . PRO A 1 90 ? -32.802 -50.736 39.910 1.00 74.00 90 PRO A O 1
ATOM 716 N N . SER A 1 91 ? -33.335 -52.004 38.138 1.00 75.94 91 SER A N 1
ATOM 717 C CA . SER A 1 91 ? -33.579 -53.202 38.943 1.00 75.94 91 SER A CA 1
ATOM 718 C C . SER A 1 91 ? -32.250 -53.746 39.469 1.00 75.94 91 SER A C 1
ATOM 720 O O . SER A 1 91 ? -31.429 -54.231 38.694 1.00 75.94 91 SER A O 1
ATOM 722 N N . THR A 1 92 ? -32.046 -53.691 40.781 1.00 70.62 92 THR A N 1
ATOM 723 C CA . THR A 1 92 ? -30.821 -54.139 41.469 1.00 70.62 92 THR A CA 1
ATOM 724 C C . THR A 1 92 ? -30.750 -55.650 41.712 1.00 70.62 92 THR A C 1
ATOM 726 O O . THR A 1 92 ? -29.742 -56.146 42.205 1.00 70.62 92 THR A O 1
ATOM 729 N N . SER A 1 93 ? -31.787 -56.411 41.354 1.00 71.06 93 SER A N 1
ATOM 730 C CA . SER A 1 93 ? -31.818 -57.868 41.514 1.00 71.06 93 SER A CA 1
ATOM 731 C C . SER A 1 93 ? -31.364 -58.566 40.227 1.00 71.06 93 SER A C 1
ATOM 733 O O . SER A 1 93 ? -32.133 -58.675 39.269 1.00 71.06 93 SER A O 1
ATOM 735 N N . MET A 1 94 ? -30.144 -59.100 40.229 1.00 67.81 94 MET A N 1
ATOM 736 C CA . MET A 1 94 ? -29.666 -60.056 39.229 1.00 67.81 94 MET A CA 1
ATOM 737 C C . MET A 1 94 ? -29.956 -61.478 39.730 1.00 67.81 94 MET A C 1
ATOM 739 O O . MET A 1 94 ? -29.518 -61.845 40.818 1.00 67.81 94 MET A O 1
ATOM 743 N N . LYS A 1 95 ? -30.700 -62.295 38.970 1.00 71.81 95 LYS A N 1
ATOM 744 C CA . LYS A 1 95 ? -30.871 -63.719 39.304 1.00 71.81 95 LYS A CA 1
ATOM 745 C C . LYS A 1 95 ? -29.564 -64.451 38.988 1.00 71.81 95 LYS A C 1
ATOM 747 O O . LYS A 1 95 ?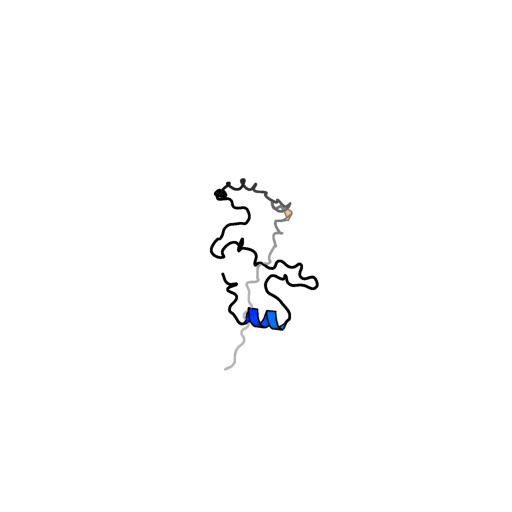 -29.155 -64.494 37.832 1.00 71.81 95 LYS A O 1
ATOM 752 N N . TYR A 1 96 ? -28.911 -65.002 40.007 1.00 66.19 96 TYR A N 1
ATOM 753 C CA . TYR A 1 96 ? -27.682 -65.783 39.861 1.00 66.19 96 TYR A CA 1
ATOM 754 C C . TYR A 1 96 ? -27.963 -67.048 39.034 1.00 66.19 96 TYR A C 1
ATOM 756 O O . TYR A 1 96 ? -28.710 -67.922 39.473 1.00 66.19 96 TYR A O 1
ATOM 764 N N . CYS A 1 97 ? -27.402 -67.140 37.826 1.00 63.16 97 CYS A N 1
ATOM 765 C CA . CYS A 1 97 ? -27.399 -68.378 37.049 1.00 63.16 97 CYS A CA 1
ATOM 766 C C . CYS A 1 97 ? -26.108 -69.133 37.361 1.00 63.16 97 CYS A C 1
ATOM 768 O O . CYS A 1 97 ? -25.033 -68.750 36.908 1.00 63.16 97 CYS A O 1
ATOM 770 N N . ASN A 1 98 ? -26.226 -70.197 38.152 1.00 60.44 98 ASN A N 1
ATOM 771 C CA . ASN A 1 98 ? -25.135 -71.126 38.412 1.00 60.44 98 ASN A CA 1
ATOM 772 C C . ASN A 1 98 ? -24.944 -71.992 37.158 1.00 60.44 98 ASN A C 1
ATOM 774 O O . ASN A 1 98 ? -25.680 -72.955 36.951 1.00 60.44 98 ASN A O 1
ATOM 778 N N . VAL A 1 99 ? -24.003 -71.628 36.289 1.00 65.75 99 VAL A N 1
ATOM 779 C CA . VAL A 1 99 ? -23.549 -72.527 35.224 1.00 65.75 99 VAL A CA 1
ATOM 780 C C . VAL A 1 99 ? -22.387 -73.325 35.801 1.00 65.75 99 VAL A C 1
ATOM 782 O O . VAL A 1 99 ? -21.296 -72.792 35.987 1.00 65.75 99 VAL A O 1
ATOM 785 N N . GLN A 1 100 ? -22.640 -74.591 36.139 1.00 63.16 100 GLN A N 1
ATOM 786 C CA . GLN A 1 100 ? -21.580 -75.528 36.501 1.00 63.16 100 GLN A CA 1
ATOM 787 C C . GLN A 1 100 ? -20.682 -75.730 35.278 1.00 63.16 100 GLN A C 1
ATOM 789 O O . GLN A 1 100 ? -21.131 -76.231 34.248 1.00 63.16 100 GLN A O 1
ATOM 794 N N . MET A 1 101 ? -19.419 -75.319 35.381 1.00 57.34 101 MET A N 1
ATOM 795 C CA . MET A 1 101 ? -18.387 -75.792 34.469 1.00 57.34 101 MET A CA 1
ATOM 796 C C . MET A 1 101 ? -17.904 -77.141 34.990 1.00 57.34 101 MET A C 1
ATOM 798 O O . MET A 1 101 ? -17.361 -77.229 36.090 1.00 57.34 101 MET A O 1
ATOM 802 N N . ASN A 1 102 ? -18.181 -78.192 34.223 1.00 61.72 102 ASN A N 1
ATOM 803 C CA . ASN A 1 102 ? -17.665 -79.529 34.484 1.00 61.72 102 ASN A CA 1
ATOM 804 C C . ASN A 1 102 ? -16.162 -79.553 34.151 1.00 61.72 102 ASN A C 1
ATOM 806 O O . ASN A 1 102 ? -15.770 -79.000 33.122 1.00 61.72 102 ASN A O 1
ATOM 810 N N . ASN A 1 103 ? -15.372 -80.159 35.047 1.00 52.34 103 ASN A N 1
ATOM 811 C CA . ASN A 1 103 ? -13.917 -80.351 34.945 1.00 52.34 103 ASN A CA 1
ATOM 812 C C . ASN A 1 103 ? -13.485 -81.089 33.675 1.00 52.34 103 ASN A C 1
ATOM 814 O O . ASN A 1 103 ? -14.168 -82.075 33.314 1.00 52.34 103 ASN A O 1
#

InterPro domains:
  IPR000467 G-patch domain [PF01585] (7-50)
  IPR000467 G-patch domain [PS50174] (5-53)
  IPR000467 G-patch domain [SM00443] (3-51)
  IPR040341 G patch domain-containing protein 3 [PTHR14390] (4-96)

Foldseek 3Di:
DDPPPPDPVVVVCVVVVDDQPFADDDVSPHDNDDDDCPDDDPPDPADVPDPPDDPPPPPPDPPDDDDDDDDPPPDPDPVNPDDDDPDDDPDPDDDDDDDDDDD